Protein AF-A0A3P9HLX3-F1 (afdb_monomer_lite)

Organism: Oryzias latipes (NCBI:txid8090)

Secondary structure (DSSP, 8-state):
------------TT-----SS---------SHHHHHHHHHHHHHHTSPPPGGGS-TTTTS-------------S--HHHHHHHHHHHHHHHHHHHHHHHHHHHHHHHHHHHHHHHHHHHHHT--TTHHHHHHHHHHHHHHHTT-

Foldseek 3Di:
DDDDDDDDPPPDVPPPPPDPDDPDDDQDDDDPVSVVVVVVVVVCVPDDDPPVPPDPCPPDPPPPPPPDDPPDDDDPPPPVVVVVVVVVVVVVVVVVVVVVVVVVVVVVVVVVVVVVVCVVVVDPPPPPPVVVVVVVVVVVVVVD

pLDDT: mean 73.05, std 17.51, range [38.0, 98.31]

Structure (mmCIF, N/CA/C/O backbone):
data_AF-A0A3P9HLX3-F1
#
_entry.id   AF-A0A3P9HLX3-F1
#
loop_
_atom_site.group_PDB
_atom_site.id
_atom_site.type_symbol
_atom_site.label_atom_id
_atom_site.label_alt_id
_atom_site.label_comp_id
_atom_site.label_asym_id
_atom_site.label_entity_id
_atom_site.label_seq_id
_atom_site.pdbx_PDB_ins_code
_atom_site.Cartn_x
_atom_site.Cartn_y
_atom_site.Cartn_z
_atom_site.occupancy
_atom_site.B_iso_or_equiv
_atom_site.auth_seq_id
_atom_site.auth_co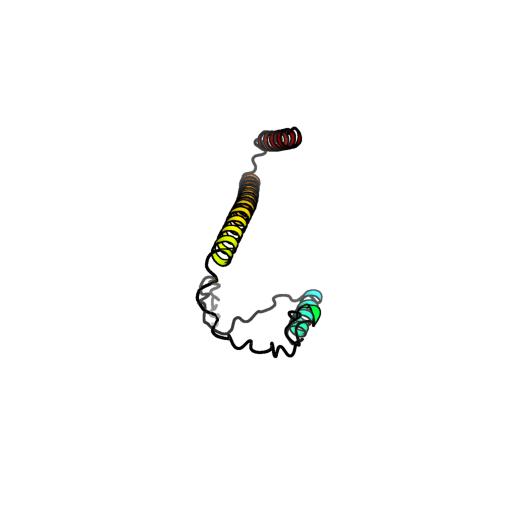mp_id
_atom_site.auth_asym_id
_atom_site.auth_atom_id
_atom_site.pdbx_PDB_model_num
ATOM 1 N N . PHE A 1 1 ? -3.129 13.261 -63.920 1.00 38.00 1 PHE A N 1
ATOM 2 C CA . PHE A 1 1 ? -2.063 13.285 -62.899 1.00 38.00 1 PHE A CA 1
ATOM 3 C C . PHE A 1 1 ? -2.699 13.088 -61.528 1.00 38.00 1 PHE A C 1
ATOM 5 O O . PHE A 1 1 ? -3.218 14.041 -60.971 1.00 38.00 1 PHE A O 1
ATOM 12 N N . SER A 1 2 ? -2.720 11.854 -61.015 1.00 46.03 2 SER A N 1
ATOM 13 C CA . SER A 1 2 ? -3.205 11.554 -59.659 1.00 46.03 2 SER A CA 1
ATOM 14 C C . SER A 1 2 ? -2.018 11.377 -58.727 1.00 46.03 2 SER A C 1
ATOM 16 O O . SER A 1 2 ? -1.251 10.429 -58.897 1.00 46.03 2 SER A O 1
ATOM 18 N N . LYS A 1 3 ? -1.878 12.247 -57.725 1.00 50.94 3 LYS A N 1
ATOM 19 C CA . LYS A 1 3 ? -1.061 11.964 -56.543 1.00 50.94 3 LYS A CA 1
ATOM 20 C C . LYS A 1 3 ? -1.857 12.293 -55.286 1.00 50.94 3 LYS A C 1
ATOM 22 O O . LYS A 1 3 ? -2.561 13.291 -55.207 1.00 50.94 3 LYS A O 1
ATOM 27 N N . LYS A 1 4 ? -1.786 11.321 -54.386 1.00 56.88 4 LYS A N 1
ATOM 28 C CA . LYS A 1 4 ? -2.589 11.095 -53.192 1.00 56.88 4 LYS A CA 1
ATOM 29 C C . LYS A 1 4 ? -2.293 12.183 -52.158 1.00 56.88 4 LYS A C 1
ATOM 31 O O . LYS A 1 4 ? -1.128 12.520 -51.963 1.00 56.88 4 LYS A O 1
ATOM 36 N N . GLN A 1 5 ? -3.326 12.689 -51.490 1.00 50.16 5 GLN A N 1
ATOM 37 C CA . GLN A 1 5 ? -3.144 13.430 -50.246 1.00 50.16 5 GLN A CA 1
ATOM 38 C C . GLN A 1 5 ? -2.656 12.448 -49.174 1.00 50.16 5 GLN A C 1
ATOM 40 O O . GLN A 1 5 ? -3.299 11.430 -48.919 1.00 50.16 5 GLN A O 1
ATOM 45 N N . MET A 1 6 ? -1.495 12.734 -48.589 1.00 43.44 6 MET A N 1
ATOM 46 C CA . MET A 1 6 ? -1.087 12.159 -47.312 1.00 43.44 6 MET A CA 1
ATOM 47 C C . MET A 1 6 ? -1.913 12.847 -46.228 1.00 43.44 6 MET A C 1
ATOM 49 O O . MET A 1 6 ? -1.738 14.039 -45.992 1.00 43.44 6 MET A O 1
ATOM 53 N N . LEU A 1 7 ? -2.813 12.104 -45.584 1.00 50.31 7 LEU A N 1
ATOM 54 C CA . LEU A 1 7 ? -3.245 12.452 -44.236 1.00 50.31 7 LEU A CA 1
ATOM 55 C C . LEU A 1 7 ? -2.055 12.167 -43.314 1.00 50.31 7 LEU A C 1
ATOM 57 O O . LEU A 1 7 ? -1.697 11.006 -43.107 1.00 50.31 7 LEU A O 1
ATOM 61 N N . GLU A 1 8 ? -1.434 13.216 -42.785 1.00 48.22 8 GLU A N 1
ATOM 62 C CA . GLU A 1 8 ? -0.639 13.087 -41.571 1.00 48.22 8 GLU A CA 1
ATOM 63 C C . GLU A 1 8 ? -1.582 12.734 -40.421 1.00 48.22 8 GLU A C 1
ATOM 65 O O . GLU A 1 8 ? -2.471 13.501 -40.052 1.00 48.22 8 GLU A O 1
ATOM 70 N N . VAL A 1 9 ? -1.393 11.542 -39.863 1.00 49.78 9 VAL A N 1
ATOM 71 C CA . VAL A 1 9 ? -1.969 11.178 -38.573 1.00 49.78 9 VAL A CA 1
ATOM 72 C C . VAL A 1 9 ? -1.110 11.859 -37.514 1.00 49.78 9 VAL A C 1
ATOM 74 O O . VAL A 1 9 ? -0.020 11.388 -37.189 1.00 49.78 9 VAL A O 1
ATOM 77 N N . SER A 1 10 ? -1.594 12.994 -37.014 1.00 43.56 10 SER A N 1
ATOM 78 C CA . SER A 1 10 ? -1.006 13.683 -35.868 1.00 43.56 10 SER A CA 1
ATOM 79 C C . SER A 1 10 ? -1.069 12.762 -34.646 1.00 43.56 10 SER A C 1
ATOM 81 O O . SER A 1 10 ? -2.139 12.505 -34.096 1.00 43.56 10 SER A O 1
ATOM 83 N N . SER A 1 11 ? 0.081 12.205 -34.263 1.00 52.66 11 SER A N 1
ATOM 84 C CA . SER A 1 11 ? 0.266 11.481 -33.004 1.00 52.66 11 SER A CA 1
ATOM 85 C C . SER A 1 11 ? 0.596 12.490 -31.912 1.00 52.66 11 SER A C 1
ATOM 87 O O . SER A 1 11 ? 1.765 12.690 -31.590 1.00 52.66 11 SER A O 1
ATOM 89 N N . ASP A 1 12 ? -0.426 13.146 -31.368 1.00 47.94 12 ASP A N 1
ATOM 90 C CA . ASP A 1 12 ? -0.264 14.070 -30.246 1.00 47.94 12 ASP A CA 1
ATOM 91 C C . ASP A 1 12 ? -0.652 13.352 -28.934 1.00 47.94 12 ASP A C 1
ATOM 93 O O . ASP A 1 12 ? -1.834 13.098 -28.695 1.00 47.94 12 ASP A O 1
ATOM 97 N N . PRO A 1 13 ? 0.298 12.963 -28.059 1.00 50.03 13 PRO A N 1
ATOM 98 C CA . PRO A 1 13 ? 0.002 12.176 -26.856 1.00 50.03 13 PRO A CA 1
ATOM 99 C C . PRO A 1 13 ? -0.508 13.017 -25.669 1.00 50.03 13 PRO A C 1
ATOM 101 O O . PRO A 1 13 ? -0.444 12.566 -24.526 1.00 50.03 13 PRO A O 1
ATOM 104 N N . ARG A 1 14 ? -0.976 14.253 -25.893 1.00 49.94 14 ARG A N 1
ATOM 105 C CA . ARG A 1 14 ? -1.330 15.198 -24.814 1.00 49.94 14 ARG A CA 1
ATOM 106 C C . ARG A 1 14 ? -2.792 15.621 -24.737 1.00 49.94 14 ARG A C 1
ATOM 108 O O . ARG A 1 14 ? -3.124 16.457 -23.904 1.00 49.94 14 ARG A O 1
ATOM 115 N N . SER A 1 15 ? -3.676 14.979 -25.485 1.00 48.06 15 SER A N 1
ATOM 116 C CA . SER A 1 15 ? -5.122 15.205 -25.374 1.00 48.06 15 SER A CA 1
ATOM 117 C C . SER A 1 15 ? -5.813 14.046 -24.656 1.00 48.06 15 SER A C 1
ATOM 119 O O . SER A 1 15 ? -6.783 13.489 -25.155 1.00 48.06 15 SER A O 1
ATOM 121 N N . PHE A 1 16 ? -5.309 13.655 -23.484 1.00 47.41 16 PHE A N 1
ATOM 122 C CA . PHE A 1 16 ? -6.097 12.850 -22.548 1.00 47.41 16 PHE A CA 1
ATOM 123 C C . PHE A 1 16 ? -6.928 13.803 -21.691 1.00 47.41 16 PHE A C 1
ATOM 125 O O . PHE A 1 16 ? -6.599 14.093 -20.542 1.00 47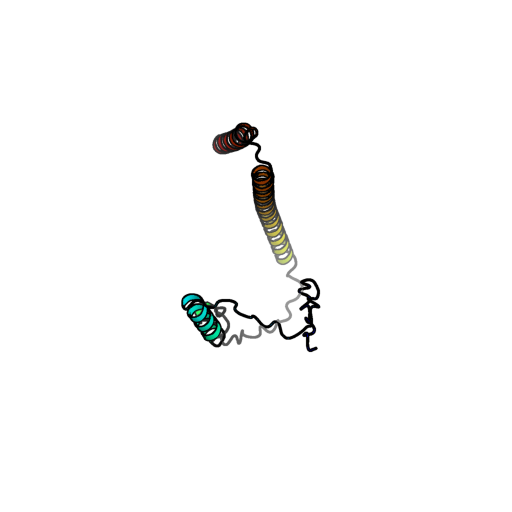.41 16 PHE A O 1
ATOM 132 N N . GLU A 1 17 ? -7.991 14.343 -22.287 1.00 51.31 17 GLU A N 1
ATOM 133 C CA . GLU A 1 17 ? -9.072 14.922 -21.499 1.00 51.31 17 GLU A CA 1
ATOM 134 C C . GLU A 1 17 ? -9.749 13.785 -20.729 1.00 51.31 17 GLU A C 1
ATOM 136 O O . GLU A 1 17 ? -10.228 12.803 -21.297 1.00 51.31 17 GLU A O 1
ATOM 141 N N . CYS A 1 18 ? -9.702 13.895 -19.405 1.00 52.72 18 CYS A N 1
ATOM 142 C CA . CYS A 1 18 ? -10.247 12.921 -18.477 1.00 52.72 18 CYS A CA 1
ATOM 143 C C . CYS A 1 18 ? -11.775 13.084 -18.447 1.00 52.72 18 CYS A C 1
ATOM 145 O O . CYS A 1 18 ? -12.305 13.902 -17.693 1.00 52.72 18 CYS A O 1
ATOM 147 N N . PHE A 1 19 ? -12.481 12.351 -19.309 1.00 46.19 19 PHE A N 1
ATOM 148 C CA . PHE A 1 19 ? -13.938 12.254 -19.253 1.00 46.19 19 PHE A CA 1
ATOM 149 C C . PHE A 1 19 ? -14.357 11.263 -18.155 1.00 46.19 19 PHE A C 1
ATOM 151 O O . PHE A 1 19 ? -13.766 10.186 -18.043 1.00 46.19 19 PHE A O 1
ATOM 158 N N . PRO A 1 20 ? -15.368 11.591 -17.331 1.00 64.56 20 PRO A N 1
ATOM 159 C CA . PRO A 1 20 ? -15.863 10.679 -16.315 1.00 64.56 20 PRO A CA 1
ATOM 160 C C . PRO A 1 20 ? -16.776 9.638 -16.979 1.00 64.56 20 PRO A C 1
ATOM 162 O O . PRO A 1 20 ? -17.705 10.004 -17.695 1.00 64.56 20 PRO A O 1
ATOM 165 N N . PHE A 1 21 ? -16.528 8.358 -16.684 1.00 56.88 21 PHE A N 1
ATOM 166 C CA . PHE A 1 21 ? -17.267 7.170 -17.147 1.00 56.88 21 PHE A CA 1
ATOM 167 C C . PHE A 1 21 ? -16.989 6.739 -18.594 1.00 56.88 21 PHE A C 1
ATOM 169 O O . PHE A 1 21 ? -17.813 6.902 -19.482 1.00 56.88 21 PHE A O 1
ATOM 176 N N . ASP A 1 22 ? -15.794 6.192 -18.813 1.00 59.38 22 ASP A N 1
ATOM 177 C CA . ASP A 1 22 ? -15.598 4.830 -19.336 1.00 59.38 22 ASP A CA 1
ATOM 178 C C . ASP A 1 22 ? -14.089 4.615 -19.490 1.00 59.38 22 ASP A C 1
ATOM 180 O O . ASP A 1 22 ? -13.491 4.815 -20.547 1.00 59.38 22 ASP A O 1
ATOM 184 N N . GLU A 1 23 ? -13.439 4.255 -18.383 1.00 69.12 23 GLU A N 1
ATOM 185 C CA . GLU A 1 23 ? -12.008 3.956 -18.364 1.00 69.12 23 GLU A CA 1
ATOM 186 C C . GLU A 1 23 ? -11.792 2.579 -19.019 1.00 69.12 23 GLU A C 1
ATOM 188 O O . GLU A 1 23 ? -11.735 1.532 -18.370 1.00 69.12 23 GLU A O 1
ATOM 193 N N . VAL A 1 24 ? -11.774 2.559 -20.355 1.00 72.31 24 VAL A N 1
ATOM 194 C CA . VAL A 1 24 ? -11.607 1.330 -21.134 1.00 72.31 24 VAL A CA 1
ATOM 195 C C . VAL A 1 24 ? -10.173 0.839 -20.967 1.00 72.31 24 VAL A C 1
ATOM 197 O O . VAL A 1 24 ? -9.226 1.395 -21.522 1.00 72.31 24 VAL A O 1
ATOM 200 N N . THR A 1 25 ? -10.006 -0.254 -20.224 1.00 77.94 25 THR A N 1
ATOM 201 C CA . THR A 1 25 ? -8.717 -0.947 -20.153 1.00 77.94 25 THR A CA 1
ATOM 202 C C . THR A 1 25 ? -8.500 -1.725 -21.451 1.00 77.94 25 THR A C 1
ATOM 204 O O . THR A 1 25 ? -9.069 -2.798 -21.650 1.00 77.94 25 THR A O 1
ATOM 207 N N . VAL A 1 26 ? -7.676 -1.187 -22.354 1.00 78.00 26 VAL A N 1
ATOM 208 C CA . VAL A 1 26 ? -7.275 -1.871 -23.592 1.00 78.00 26 VAL A CA 1
ATOM 209 C C . VAL A 1 26 ? -6.004 -2.669 -23.336 1.00 78.00 26 VAL A C 1
ATOM 211 O O . VAL A 1 26 ? -4.984 -2.132 -22.909 1.00 78.00 26 VAL A O 1
ATOM 214 N N . PHE A 1 27 ? -6.047 -3.966 -23.621 1.00 83.31 27 PHE A N 1
ATOM 215 C CA . PHE A 1 27 ? -4.871 -4.817 -23.526 1.00 83.31 27 PHE A CA 1
ATOM 216 C C . PHE A 1 27 ? -4.076 -4.773 -24.839 1.00 83.31 27 PHE A C 1
ATOM 218 O O . PHE A 1 27 ? -4.568 -5.202 -25.882 1.00 83.31 27 PHE A O 1
ATOM 225 N N . ALA A 1 28 ? -2.847 -4.257 -24.788 1.00 83.56 28 ALA A N 1
ATOM 226 C CA . ALA A 1 28 ? -1.945 -4.187 -25.933 1.00 83.56 28 ALA A CA 1
ATOM 227 C C . ALA A 1 28 ? -0.963 -5.370 -25.911 1.00 83.56 28 ALA A C 1
ATOM 229 O O . ALA A 1 28 ? -0.031 -5.401 -25.113 1.00 83.56 28 ALA A O 1
ATOM 230 N N . GLY A 1 29 ? -1.176 -6.353 -26.788 1.00 87.06 29 GLY A N 1
ATOM 231 C CA . GLY A 1 29 ? -0.278 -7.497 -26.950 1.00 87.06 29 GLY A CA 1
ATOM 232 C C . GLY A 1 29 ? -0.795 -8.478 -28.000 1.00 87.06 29 GLY A C 1
ATOM 233 O O . GLY A 1 29 ? -1.970 -8.839 -27.988 1.00 87.06 29 GLY A O 1
ATOM 234 N N . SER A 1 30 ? 0.072 -8.893 -28.925 1.00 84.88 30 SER A N 1
ATOM 235 C CA . SER A 1 30 ? -0.264 -9.810 -30.028 1.00 84.88 30 SER A CA 1
ATOM 236 C C . SER A 1 30 ? 0.320 -11.213 -29.852 1.00 84.88 30 SER A C 1
ATOM 238 O O . SER A 1 30 ? 0.015 -12.107 -30.642 1.00 84.88 30 SER A O 1
ATOM 240 N N . SER A 1 31 ? 1.148 -11.438 -28.826 1.00 94.50 31 SER A N 1
ATOM 241 C CA . SER A 1 31 ? 1.692 -12.768 -28.567 1.00 94.50 31 SER A CA 1
ATOM 242 C C . SER A 1 31 ? 0.614 -13.695 -27.997 1.00 94.50 31 SER A C 1
ATOM 244 O O . SER A 1 31 ? -0.300 -13.271 -27.286 1.00 94.50 31 SER A O 1
ATOM 246 N N . ALA A 1 32 ? 0.735 -14.999 -28.259 1.00 90.38 32 ALA A N 1
ATOM 247 C CA . ALA A 1 32 ? -0.199 -15.994 -27.724 1.00 90.38 32 ALA A CA 1
ATOM 248 C C . ALA A 1 32 ? -0.262 -15.973 -26.183 1.00 90.38 32 ALA A C 1
ATOM 250 O O . ALA A 1 32 ? -1.319 -16.206 -25.590 1.00 90.38 32 ALA A O 1
ATOM 251 N N . ARG A 1 33 ? 0.863 -15.645 -25.532 1.00 92.44 33 ARG A N 1
ATOM 252 C CA . ARG A 1 33 ? 0.952 -15.486 -24.078 1.00 92.44 33 ARG A CA 1
ATOM 253 C C . ARG A 1 33 ? 0.093 -14.320 -23.602 1.00 92.44 33 ARG A C 1
ATOM 255 O O . ARG A 1 33 ? -0.690 -14.489 -22.670 1.00 92.44 33 ARG A O 1
ATOM 262 N N . ASP A 1 34 ? 0.183 -13.187 -24.281 1.00 91.81 34 ASP A N 1
ATOM 263 C CA . ASP A 1 34 ? -0.536 -11.969 -23.919 1.00 91.81 34 ASP A CA 1
ATOM 264 C C . ASP A 1 34 ? -2.053 -12.175 -24.054 1.00 91.81 34 ASP A C 1
ATOM 266 O O . ASP A 1 34 ? -2.806 -11.904 -23.118 1.00 91.81 34 ASP A O 1
ATOM 270 N N . VAL A 1 35 ? -2.501 -12.795 -25.152 1.00 89.75 35 VAL A N 1
ATOM 271 C CA . VAL A 1 35 ? -3.915 -13.164 -25.350 1.00 89.75 35 VAL A CA 1
ATOM 272 C C . VAL A 1 35 ? -4.409 -14.096 -24.237 1.00 89.75 35 VAL A C 1
ATOM 274 O O . VAL A 1 35 ? -5.514 -13.920 -23.717 1.00 89.75 35 VAL A O 1
ATOM 277 N N . SER A 1 36 ? -3.598 -15.077 -23.828 1.00 91.56 36 SER A N 1
ATOM 278 C CA . SER A 1 36 ? -3.965 -15.995 -22.742 1.00 91.56 36 SER A CA 1
ATOM 279 C C . SER A 1 36 ? -4.118 -15.284 -21.390 1.00 91.56 36 SER A C 1
ATOM 281 O O . SER A 1 36 ? -5.044 -15.588 -20.634 1.00 91.56 36 SER A O 1
ATOM 283 N N . HIS A 1 37 ? -3.256 -14.303 -21.105 1.00 91.69 37 HIS A N 1
ATOM 284 C CA . HIS A 1 37 ? -3.307 -13.505 -19.884 1.00 91.69 37 HIS A CA 1
ATOM 285 C C . HIS A 1 37 ? -4.523 -12.584 -19.866 1.00 91.69 37 HIS A C 1
ATOM 287 O O . HIS A 1 37 ? -5.251 -12.576 -18.874 1.00 91.69 37 HIS A O 1
ATOM 293 N N . ALA A 1 38 ? -4.788 -11.877 -20.967 1.00 91.88 38 ALA A N 1
ATOM 294 C CA . ALA A 1 38 ? -5.966 -11.029 -21.096 1.00 91.88 38 ALA A CA 1
ATOM 295 C C . ALA A 1 38 ? -7.246 -11.841 -20.876 1.00 91.88 38 ALA A C 1
ATOM 297 O O . ALA A 1 38 ? -8.086 -11.470 -20.061 1.00 91.88 38 ALA A O 1
ATOM 298 N N . ARG A 1 39 ? -7.363 -13.010 -21.521 1.00 90.38 39 ARG A N 1
ATOM 299 C CA . ARG A 1 39 ? -8.514 -13.902 -21.318 1.00 90.38 39 ARG A CA 1
ATOM 300 C C . ARG A 1 39 ? -8.668 -14.319 -19.859 1.00 90.38 39 ARG A C 1
ATOM 302 O O . ARG A 1 39 ? -9.785 -14.285 -19.350 1.00 90.38 39 ARG A O 1
ATOM 309 N N . ARG A 1 40 ? -7.579 -14.692 -19.178 1.00 90.12 40 ARG A N 1
ATOM 310 C CA . ARG A 1 40 ? -7.615 -15.075 -17.756 1.00 90.12 40 ARG A CA 1
ATOM 311 C C . ARG A 1 40 ? -8.058 -13.914 -16.866 1.00 90.12 40 ARG A C 1
ATOM 313 O O . ARG A 1 40 ? -8.901 -14.121 -16.001 1.00 90.12 40 ARG A O 1
ATOM 320 N N . LEU A 1 41 ? -7.524 -12.717 -17.105 1.00 88.25 41 LEU A N 1
ATOM 321 C CA . LEU A 1 41 ? -7.881 -11.506 -16.369 1.00 88.25 41 LEU A CA 1
ATOM 322 C C . LEU A 1 41 ? -9.373 -11.207 -16.521 1.00 88.25 41 LEU A C 1
ATOM 324 O O . LEU A 1 41 ? -10.089 -11.171 -15.524 1.00 88.25 41 LEU A O 1
ATOM 328 N N . TRP A 1 42 ? -9.868 -11.103 -17.755 1.00 87.44 42 TRP A N 1
ATOM 329 C CA . TRP A 1 42 ? -11.277 -10.796 -18.013 1.00 87.44 42 TRP A CA 1
ATOM 330 C C . TRP A 1 42 ? -12.229 -11.886 -17.512 1.00 87.44 42 TRP A C 1
ATOM 332 O O . TRP A 1 42 ? -13.318 -11.576 -17.041 1.00 87.44 42 TRP A O 1
ATOM 342 N N . SER A 1 43 ? -11.799 -13.152 -17.524 1.00 86.38 43 SER A N 1
ATOM 343 C CA . SER A 1 43 ? -12.572 -14.260 -16.940 1.00 86.38 43 SER A CA 1
ATOM 344 C C . SER A 1 43 ? -12.647 -14.199 -15.411 1.00 86.38 43 SER A C 1
ATOM 346 O O . SER A 1 43 ? -13.534 -14.811 -14.833 1.00 86.38 43 SER A O 1
ATOM 348 N N . SER A 1 44 ? -11.714 -13.503 -14.752 1.00 84.50 44 SER A N 1
ATOM 349 C CA . SER A 1 44 ? -11.664 -13.387 -13.289 1.00 84.50 44 SER A CA 1
ATOM 350 C C . SER A 1 44 ? -12.508 -12.231 -12.748 1.00 84.50 44 SER A C 1
ATOM 352 O O . SER A 1 44 ? -13.028 -12.325 -11.643 1.00 84.50 44 SER A O 1
ATOM 354 N N . VAL A 1 45 ? -12.702 -11.173 -13.543 1.00 80.94 45 VAL A N 1
ATOM 355 C CA . VAL A 1 45 ? -13.478 -9.978 -13.160 1.00 80.94 45 VAL A CA 1
ATOM 356 C C . VAL A 1 45 ? -14.963 -10.298 -12.955 1.00 80.94 45 VAL A C 1
ATOM 358 O O . VAL A 1 45 ? -15.624 -9.663 -12.139 1.00 80.94 45 VAL A O 1
ATOM 361 N N . SER A 1 46 ? -15.494 -11.293 -13.667 1.00 75.19 46 SER A N 1
ATOM 362 C CA . SER A 1 46 ? -16.883 -11.741 -13.519 1.00 75.19 46 SER A CA 1
ATOM 363 C C . SER A 1 46 ? -17.093 -12.722 -12.363 1.00 75.19 46 SER A C 1
ATOM 365 O O . SER A 1 46 ? -18.237 -13.071 -12.061 1.00 75.19 46 SER A O 1
ATOM 367 N N . LEU A 1 47 ? -16.018 -13.184 -11.716 1.00 77.94 47 LEU A N 1
ATOM 368 C CA . LEU A 1 47 ? -16.126 -14.092 -10.585 1.00 77.94 47 LEU A CA 1
ATOM 369 C C . LEU A 1 47 ? -16.427 -13.300 -9.310 1.00 77.94 47 LEU A C 1
ATOM 371 O O . LEU A 1 47 ? -15.853 -12.232 -9.088 1.00 77.94 47 LEU A O 1
ATOM 375 N N . PRO A 1 48 ? -17.300 -13.820 -8.431 1.00 72.50 48 PRO A N 1
ATOM 376 C CA . PRO A 1 48 ? -17.440 -13.245 -7.106 1.00 72.50 48 PRO A CA 1
ATOM 377 C C . PRO A 1 48 ? -16.076 -13.282 -6.399 1.00 72.50 48 PRO A C 1
ATOM 379 O O . PRO A 1 48 ? -15.338 -14.260 -6.565 1.00 72.50 48 PRO A O 1
ATOM 382 N N . PRO A 1 49 ? -15.736 -12.260 -5.589 1.00 74.62 49 PRO A N 1
ATOM 383 C CA . PRO A 1 49 ? -14.502 -12.293 -4.821 1.00 74.62 49 PRO A CA 1
ATOM 384 C C . PRO A 1 49 ? -14.482 -13.575 -3.974 1.00 74.62 49 PRO A C 1
ATOM 386 O O . PRO A 1 49 ? -15.526 -13.937 -3.406 1.00 74.62 49 PRO A O 1
ATOM 389 N N . PRO A 1 50 ? -13.340 -14.285 -3.909 1.00 71.69 50 PRO A N 1
ATOM 390 C CA . PRO A 1 50 ? -13.234 -15.532 -3.165 1.00 71.69 50 PRO A CA 1
ATOM 391 C C . PRO A 1 50 ? -13.695 -15.335 -1.72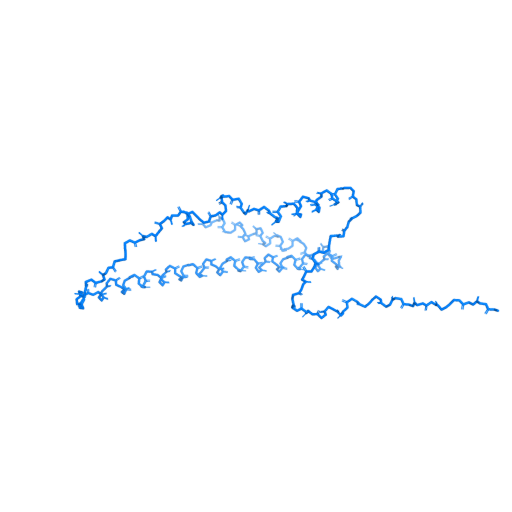2 1.00 71.69 50 PRO A C 1
ATOM 393 O O . PRO A 1 50 ? -13.510 -14.270 -1.133 1.00 71.69 50 PRO A O 1
ATOM 396 N N . LEU A 1 51 ? -14.315 -16.372 -1.153 1.00 61.97 51 LEU A N 1
ATOM 397 C CA . LEU A 1 51 ? -14.922 -16.324 0.184 1.00 61.97 51 LEU A CA 1
ATOM 398 C C . LEU A 1 51 ? -13.917 -15.916 1.271 1.00 61.97 51 LEU A C 1
ATOM 400 O O . LEU A 1 51 ? -14.300 -15.274 2.240 1.00 61.97 51 LEU A O 1
ATOM 404 N N . GLU A 1 52 ? -12.637 -16.215 1.064 1.00 66.81 52 GLU A N 1
ATOM 405 C CA . GLU A 1 52 ? -11.519 -15.838 1.936 1.00 66.81 52 GLU A CA 1
ATOM 406 C C . GLU A 1 52 ? -11.260 -14.321 1.982 1.00 66.81 52 GLU A C 1
ATOM 408 O O . GLU A 1 52 ? -10.693 -13.822 2.950 1.00 66.81 52 GLU A O 1
ATOM 413 N N . LEU A 1 53 ? -11.705 -13.574 0.964 1.00 69.56 53 LEU A N 1
ATOM 414 C CA . LEU A 1 53 ? -11.672 -12.108 0.925 1.00 69.56 53 LEU A CA 1
ATOM 415 C C . LEU A 1 53 ? -12.981 -11.475 1.402 1.00 69.56 53 LEU A C 1
ATOM 417 O O . LEU A 1 53 ? -13.069 -10.248 1.501 1.00 69.56 53 LEU A O 1
ATOM 421 N N . ARG A 1 54 ? -14.018 -12.273 1.695 1.00 66.19 54 ARG A N 1
ATOM 422 C CA . ARG A 1 54 ? -15.206 -11.729 2.348 1.00 66.19 54 ARG A CA 1
ATOM 423 C C . ARG A 1 54 ? -14.822 -11.393 3.786 1.00 66.19 54 ARG A C 1
ATOM 425 O O . ARG A 1 54 ? -14.331 -12.271 4.494 1.00 66.19 54 ARG A O 1
ATOM 432 N N . PRO A 1 55 ? -15.060 -10.155 4.252 1.00 65.56 55 PRO A N 1
ATOM 433 C CA . PRO A 1 55 ? -14.924 -9.845 5.664 1.00 65.56 55 PRO A CA 1
ATOM 434 C C . PRO A 1 55 ? -15.735 -10.879 6.440 1.00 65.56 55 PRO A C 1
ATOM 436 O O . PRO A 1 55 ? -16.919 -11.067 6.146 1.00 65.56 55 PRO A O 1
ATOM 439 N N . ALA A 1 56 ? -15.112 -11.543 7.413 1.00 60.16 56 ALA A N 1
ATOM 440 C CA . ALA A 1 56 ? -15.676 -12.651 8.192 1.00 60.16 56 ALA A CA 1
ATOM 441 C C . ALA A 1 56 ? -16.966 -12.309 8.987 1.00 60.16 56 ALA A C 1
ATOM 443 O O . ALA A 1 56 ? -17.402 -13.082 9.832 1.00 60.16 56 ALA A O 1
ATOM 444 N N . GLY A 1 57 ? -17.588 -11.151 8.732 1.00 57.50 57 GLY A N 1
ATOM 445 C CA . GLY A 1 57 ? -18.853 -10.696 9.301 1.00 57.50 57 GLY A CA 1
ATOM 446 C C . GLY A 1 57 ? -20.000 -10.500 8.300 1.00 57.50 57 GLY A C 1
ATOM 447 O O . GLY A 1 57 ? -21.079 -10.119 8.738 1.00 57.50 57 GLY A O 1
ATOM 448 N N . ALA A 1 58 ? -19.811 -10.736 6.994 1.00 56.00 58 ALA A N 1
ATOM 449 C CA . ALA A 1 58 ? -20.861 -10.489 5.992 1.00 56.00 58 ALA A CA 1
ATOM 450 C C . ALA A 1 58 ? -22.007 -11.525 6.010 1.00 56.00 58 ALA A C 1
ATOM 452 O O . ALA A 1 58 ? -23.126 -11.191 5.632 1.00 56.00 58 ALA A O 1
ATOM 453 N N . ASP A 1 59 ? -21.746 -12.750 6.482 1.00 58.84 59 ASP A N 1
ATOM 454 C CA . ASP A 1 59 ? -22.756 -13.805 6.693 1.00 58.84 59 ASP A CA 1
ATOM 455 C C . ASP A 1 59 ? -22.941 -14.126 8.182 1.00 58.84 59 ASP A C 1
ATOM 457 O O . ASP A 1 59 ? -23.200 -15.248 8.606 1.00 58.84 59 ASP A O 1
ATOM 461 N N . VAL A 1 60 ? -22.772 -13.118 9.030 1.00 57.38 60 VAL A N 1
ATOM 462 C CA . VAL A 1 60 ? -23.311 -13.197 10.377 1.00 57.38 60 VAL A CA 1
ATOM 463 C C . VAL A 1 60 ? -24.655 -12.511 10.277 1.00 57.38 60 VAL A C 1
ATOM 465 O O . VAL A 1 60 ? -24.732 -11.330 9.947 1.00 57.38 60 VAL A O 1
ATOM 468 N N . ARG A 1 61 ? -25.736 -13.239 10.563 1.00 57.41 61 ARG A N 1
ATOM 469 C CA . ARG A 1 61 ? -27.021 -12.642 10.932 1.00 57.41 61 ARG A CA 1
ATOM 470 C C . ARG A 1 61 ? -26.799 -11.808 12.197 1.00 57.41 61 ARG A C 1
ATOM 472 O O . ARG A 1 61 ? -27.158 -12.217 13.295 1.00 57.41 61 ARG A O 1
ATOM 479 N N . GLN A 1 62 ? -26.176 -10.641 12.039 1.00 59.91 62 GLN A N 1
ATOM 480 C CA . GLN A 1 62 ? -25.905 -9.630 13.050 1.00 59.91 62 GLN A CA 1
ATOM 481 C C . GLN A 1 62 ? -27.208 -8.911 13.383 1.00 59.91 62 GLN A C 1
ATOM 483 O O . GLN A 1 62 ? -27.332 -7.693 13.293 1.00 59.91 62 GLN A O 1
ATOM 488 N N . ARG A 1 63 ? -28.201 -9.664 13.845 1.00 60.81 63 ARG A N 1
ATOM 489 C CA . ARG A 1 63 ? -29.101 -9.109 14.841 1.00 60.81 63 ARG A CA 1
ATOM 490 C C . ARG A 1 63 ? -28.323 -9.125 16.148 1.00 60.81 63 ARG A C 1
ATOM 492 O O . ARG A 1 63 ? -28.540 -9.994 16.986 1.00 60.81 63 ARG A O 1
ATOM 499 N N . LEU A 1 64 ? -27.383 -8.184 16.297 1.00 64.12 64 LEU A N 1
ATOM 500 C CA . LEU A 1 64 ? -26.953 -7.813 17.638 1.00 64.12 64 LEU A CA 1
ATOM 501 C C . LEU A 1 64 ? -28.240 -7.469 18.401 1.00 64.12 64 LEU A C 1
ATOM 503 O O . LEU A 1 64 ? -29.055 -6.704 17.871 1.00 64.12 64 LEU A O 1
ATOM 507 N N . PRO A 1 65 ? -28.468 -8.034 19.599 1.00 63.75 65 PRO A N 1
ATOM 508 C CA . PRO A 1 65 ? -29.528 -7.557 20.465 1.00 63.75 65 PRO A CA 1
ATOM 509 C C . PRO A 1 65 ? -29.366 -6.044 20.568 1.00 63.75 65 PRO A C 1
ATOM 511 O O . PRO A 1 65 ? -28.320 -5.566 21.009 1.00 63.75 65 PRO A O 1
ATOM 514 N N . VAL A 1 66 ? -30.357 -5.291 20.086 1.00 61.44 66 VAL A N 1
ATOM 515 C CA . VAL A 1 66 ? -30.369 -3.838 20.234 1.00 61.44 66 VAL A CA 1
ATOM 516 C C . VAL A 1 66 ? -30.401 -3.590 21.732 1.00 61.44 66 VAL A C 1
ATOM 518 O O . VAL A 1 66 ? -31.439 -3.757 22.375 1.00 61.44 66 VAL A O 1
ATOM 521 N N . PHE A 1 67 ? -29.238 -3.280 22.301 1.00 61.94 67 PHE A N 1
ATOM 522 C CA . PHE A 1 67 ? -29.109 -2.940 23.703 1.00 61.94 67 PHE A CA 1
ATOM 523 C C . PHE A 1 67 ? -29.939 -1.674 23.898 1.00 61.94 67 PHE A C 1
ATOM 525 O O . PHE A 1 67 ? -29.570 -0.597 23.434 1.00 61.94 67 PHE A O 1
ATOM 532 N N . ARG A 1 68 ? -31.118 -1.808 24.509 1.00 64.38 68 ARG A N 1
ATOM 533 C CA . ARG A 1 68 ? -31.897 -0.645 24.924 1.00 64.38 68 ARG A CA 1
ATOM 534 C C . ARG A 1 68 ? -31.152 -0.032 26.102 1.00 64.38 68 ARG A C 1
ATOM 536 O O . ARG A 1 68 ? -31.007 -0.722 27.114 1.00 64.38 68 ARG A O 1
ATOM 543 N N . PRO A 1 69 ? -30.676 1.220 26.015 1.00 55.97 69 PRO A N 1
ATOM 544 C CA . PRO A 1 69 ? -30.059 1.852 27.162 1.00 55.97 69 PRO A CA 1
ATOM 545 C C . PRO A 1 69 ? -31.149 2.002 28.223 1.00 55.97 69 PRO A C 1
ATOM 547 O O . PRO A 1 69 ? -32.097 2.771 28.052 1.00 55.97 69 PRO A O 1
ATOM 550 N N . ARG A 1 70 ? -31.048 1.251 29.325 1.00 58.38 70 ARG A N 1
ATOM 551 C CA . ARG A 1 70 ? -31.674 1.700 30.568 1.00 58.38 70 ARG A CA 1
ATOM 552 C C . ARG A 1 70 ? -30.945 2.982 30.920 1.00 58.38 70 ARG A C 1
ATOM 554 O O . ARG A 1 70 ? -29.732 2.958 31.086 1.00 58.38 70 ARG A O 1
ATOM 561 N N . SER A 1 71 ? -31.693 4.078 30.978 1.00 54.25 71 SER A N 1
ATOM 562 C CA . SER A 1 71 ? -31.250 5.337 31.561 1.00 54.25 71 SER A CA 1
ATOM 563 C C . SER A 1 71 ? -30.626 5.046 32.929 1.00 54.25 71 SER A C 1
ATOM 565 O O . SER A 1 71 ? -31.328 4.798 33.908 1.00 54.25 71 SER A O 1
ATOM 567 N N . SER A 1 72 ? -29.300 4.971 32.971 1.00 50.50 72 SER A N 1
ATOM 568 C CA . SER A 1 72 ? -28.510 4.978 34.191 1.00 50.50 72 SER A CA 1
ATOM 569 C C . SER A 1 72 ? -27.786 6.312 34.210 1.00 50.50 72 SER A C 1
ATOM 571 O O . SER A 1 72 ? -27.116 6.665 33.242 1.00 50.50 72 SER A O 1
ATOM 573 N N . GLY A 1 73 ? -28.007 7.062 35.286 1.00 55.66 73 GLY A N 1
ATOM 574 C CA . GLY A 1 73 ? -27.568 8.439 35.465 1.00 55.66 73 GLY A CA 1
ATOM 575 C C . GLY A 1 73 ? -26.046 8.663 35.448 1.00 55.66 73 GLY A C 1
ATOM 576 O O . GLY A 1 73 ? -25.263 7.794 35.064 1.00 55.66 73 GLY A O 1
ATOM 577 N N . PRO A 1 74 ? -25.600 9.863 35.850 1.00 50.97 74 PRO A N 1
ATOM 578 C CA . PRO A 1 74 ? -24.249 10.350 35.600 1.00 50.97 74 PRO A CA 1
ATOM 579 C C . PRO A 1 74 ? -23.218 9.637 36.490 1.00 50.97 74 PRO A C 1
ATOM 581 O O . PRO A 1 74 ? -22.939 10.086 37.597 1.00 50.97 74 PRO A O 1
ATOM 584 N N . ALA A 1 75 ? -22.625 8.544 36.000 1.00 55.69 75 ALA A N 1
ATOM 585 C CA . ALA A 1 75 ? -21.548 7.827 36.697 1.00 55.69 75 ALA A CA 1
ATOM 586 C C . ALA A 1 75 ? -20.349 7.404 35.807 1.00 55.69 75 ALA A C 1
ATOM 588 O O . ALA A 1 75 ? -19.455 6.715 36.283 1.00 55.69 75 ALA A O 1
ATOM 589 N N . GLU A 1 76 ? -20.247 7.852 34.546 1.00 56.44 76 GLU A N 1
ATOM 590 C CA . GLU A 1 76 ? -19.218 7.376 33.583 1.00 56.44 76 GLU A CA 1
ATOM 591 C C . GLU A 1 76 ? -17.976 8.282 33.379 1.00 56.44 76 GLU A C 1
ATOM 593 O O . GLU A 1 76 ? -17.274 8.211 32.367 1.00 56.44 76 GLU A O 1
ATOM 598 N N . ARG A 1 77 ? -17.658 9.177 34.316 1.00 57.81 77 ARG A N 1
ATOM 599 C CA . ARG A 1 77 ? -16.633 10.220 34.081 1.00 57.81 77 ARG A CA 1
ATOM 600 C C . ARG A 1 77 ? -15.149 9.797 34.214 1.00 57.81 77 ARG A C 1
ATOM 602 O O . ARG A 1 77 ? -14.339 10.367 33.487 1.00 57.81 77 ARG A O 1
ATOM 609 N N . PRO A 1 78 ? -14.734 8.830 35.062 1.00 59.66 78 PRO A N 1
ATOM 610 C CA . PRO A 1 78 ? -13.303 8.500 35.205 1.00 59.66 78 PRO A CA 1
ATOM 611 C C . PRO A 1 78 ? -12.768 7.499 34.166 1.00 59.66 78 PRO A C 1
ATOM 613 O O . PRO A 1 78 ? -11.637 7.632 33.700 1.00 59.66 78 PRO A O 1
ATOM 616 N N . GLN A 1 79 ? -13.560 6.486 33.794 1.00 61.91 79 GLN A N 1
ATOM 617 C CA . GLN A 1 79 ? -13.098 5.398 32.917 1.00 61.91 79 GLN A CA 1
ATOM 618 C C . GLN A 1 79 ? -13.024 5.805 31.439 1.00 61.91 79 GLN A C 1
ATOM 620 O O . GLN A 1 79 ? -12.151 5.332 30.713 1.00 61.91 79 GLN A O 1
ATOM 625 N N . SER A 1 80 ? -13.898 6.715 31.003 1.00 74.31 80 SER A N 1
ATOM 626 C CA . SER A 1 80 ? -13.885 7.295 29.655 1.00 74.31 80 SER A CA 1
ATOM 627 C C . SER A 1 80 ? -12.630 8.141 29.412 1.00 74.31 80 SER A C 1
ATOM 629 O O . SER A 1 80 ? -11.958 7.962 28.396 1.00 74.31 80 SER A O 1
ATOM 631 N N . ARG A 1 81 ? -12.246 8.979 30.386 1.00 83.69 81 ARG A N 1
ATOM 632 C CA . ARG A 1 81 ? -11.012 9.778 30.338 1.00 83.69 81 ARG A CA 1
ATOM 633 C C . ARG A 1 81 ? -9.758 8.906 30.241 1.00 83.69 81 ARG A C 1
ATOM 635 O O . ARG A 1 81 ? -8.908 9.155 29.393 1.00 83.69 81 ARG A O 1
ATOM 642 N N . ARG A 1 82 ? -9.667 7.852 31.059 1.00 86.06 82 ARG A N 1
ATOM 643 C CA . ARG A 1 82 ? -8.513 6.933 31.061 1.00 86.06 82 ARG A CA 1
ATOM 644 C C . ARG A 1 82 ? -8.346 6.215 29.717 1.00 86.06 82 ARG A C 1
ATOM 646 O O . ARG A 1 82 ? -7.248 6.181 29.176 1.00 86.06 82 ARG A O 1
ATOM 653 N N . ARG A 1 83 ? -9.450 5.736 29.128 1.00 87.19 83 ARG A N 1
ATOM 654 C CA . ARG A 1 83 ? -9.455 5.124 27.784 1.00 87.19 83 ARG A CA 1
ATOM 655 C C . ARG A 1 83 ? -9.024 6.102 26.691 1.00 87.19 83 ARG A C 1
ATOM 657 O O . ARG A 1 83 ? -8.378 5.697 25.731 1.00 87.19 83 ARG A O 1
ATOM 664 N N . GLN A 1 84 ? -9.388 7.377 26.810 1.00 88.81 84 GLN A N 1
ATOM 665 C CA . GLN A 1 84 ? -8.993 8.402 25.844 1.00 88.81 84 GLN A CA 1
ATOM 666 C C . GLN A 1 84 ? -7.500 8.745 25.954 1.00 88.81 84 GLN A C 1
ATOM 668 O O . GLN A 1 84 ? -6.832 8.893 24.934 1.00 88.81 84 GLN A O 1
ATOM 673 N N . GLU A 1 85 ? -6.963 8.804 27.173 1.00 92.19 85 GLU A N 1
ATOM 674 C CA . GLU A 1 85 ? -5.526 8.980 27.414 1.00 92.19 85 GLU A CA 1
ATOM 675 C C . GLU A 1 85 ? -4.709 7.784 26.890 1.00 92.19 85 GLU A C 1
ATOM 677 O O . GLU A 1 85 ? -3.680 7.983 26.249 1.00 92.19 85 GLU A O 1
ATOM 682 N N . GLU A 1 86 ? -5.183 6.549 27.084 1.00 91.31 86 GLU A N 1
ATOM 683 C CA . GLU A 1 86 ? -4.560 5.338 26.523 1.00 91.31 86 GLU A CA 1
ATOM 684 C C . GLU A 1 86 ? -4.587 5.329 24.987 1.00 91.31 86 GLU A C 1
ATOM 686 O O . GLU A 1 86 ? -3.571 5.042 24.352 1.00 91.31 86 GLU A O 1
ATOM 691 N N . ARG A 1 87 ? -5.719 5.710 24.379 1.00 93.50 87 ARG A N 1
ATOM 692 C CA . ARG A 1 87 ? -5.839 5.871 22.920 1.00 93.50 87 ARG A CA 1
ATOM 693 C C . ARG A 1 87 ? -4.840 6.880 22.379 1.00 93.50 87 ARG A C 1
ATOM 695 O O . ARG A 1 87 ? -4.136 6.576 21.424 1.00 93.50 87 ARG A O 1
ATOM 702 N N . ARG A 1 88 ? -4.736 8.038 23.029 1.00 94.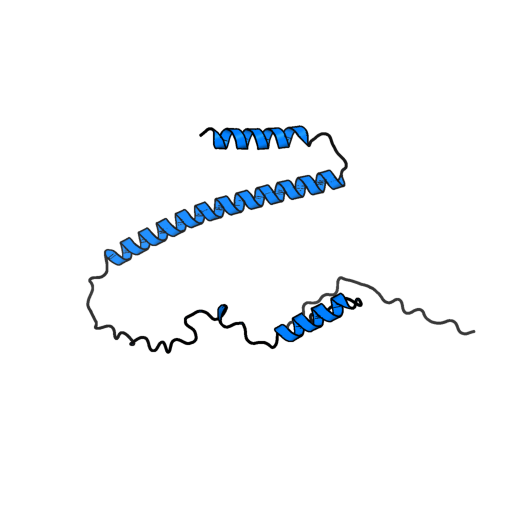94 88 ARG A N 1
ATOM 703 C CA . ARG A 1 88 ? -3.798 9.088 22.635 1.00 94.94 88 ARG A CA 1
ATOM 704 C C . ARG A 1 88 ? -2.346 8.612 22.722 1.00 94.94 88 ARG A C 1
ATOM 706 O O . ARG A 1 88 ? -1.584 8.840 21.792 1.00 94.94 88 ARG A O 1
ATOM 713 N N . ARG A 1 89 ? -1.973 7.902 23.792 1.00 95.00 89 ARG A N 1
ATOM 714 C CA . ARG A 1 89 ? -0.625 7.317 23.927 1.00 95.00 89 ARG A CA 1
ATOM 715 C C . ARG A 1 89 ? -0.322 6.318 22.811 1.00 95.00 89 ARG A C 1
ATOM 717 O O . ARG A 1 89 ? 0.763 6.352 22.241 1.00 95.00 89 ARG A O 1
ATOM 724 N N . CYS A 1 90 ? -1.284 5.459 22.480 1.00 95.25 90 CYS A N 1
ATOM 725 C CA . CYS A 1 90 ? -1.141 4.503 21.384 1.00 95.25 90 CYS A CA 1
ATOM 726 C C . CYS A 1 90 ? -0.992 5.213 20.028 1.00 95.25 90 CYS A C 1
ATOM 728 O O . CYS A 1 90 ? -0.139 4.844 19.226 1.00 95.25 90 CYS A O 1
ATOM 730 N N . GLU A 1 91 ? -1.777 6.263 19.781 1.00 96.69 91 GLU A N 1
ATOM 731 C CA . GLU A 1 91 ? -1.689 7.071 18.561 1.00 96.69 91 GLU A CA 1
ATOM 732 C C . GLU A 1 91 ? -0.340 7.788 18.437 1.00 96.69 91 GLU A C 1
ATOM 734 O O . GLU A 1 91 ? 0.249 7.773 17.358 1.00 96.69 91 GLU A O 1
ATOM 739 N N . GLU A 1 92 ? 0.178 8.355 19.530 1.00 97.38 92 GLU A N 1
ATOM 740 C CA . GLU A 1 92 ? 1.499 8.992 19.573 1.00 97.38 92 GLU A CA 1
ATOM 741 C C . GLU A 1 92 ? 2.617 7.977 19.265 1.00 97.38 92 GLU A C 1
ATOM 743 O O . GLU A 1 92 ? 3.473 8.239 18.420 1.00 97.38 92 GLU A O 1
ATOM 748 N N . GLU A 1 93 ? 2.578 6.778 19.854 1.00 96.50 93 GLU A N 1
ATOM 749 C CA . GLU A 1 93 ? 3.554 5.716 19.571 1.00 96.50 93 GLU A CA 1
ATOM 750 C C . GLU A 1 93 ? 3.491 5.245 18.107 1.00 96.50 93 GLU A C 1
ATOM 752 O O . GLU A 1 93 ? 4.519 5.083 17.441 1.00 96.50 93 GLU A O 1
ATOM 757 N N . VAL A 1 94 ? 2.282 5.064 17.570 1.00 97.00 94 VAL A N 1
ATOM 758 C CA . VAL A 1 94 ? 2.077 4.699 16.162 1.00 97.00 94 VAL A CA 1
ATOM 759 C C . VAL A 1 94 ? 2.542 5.820 15.232 1.00 97.00 94 VAL A C 1
ATOM 761 O O . VAL A 1 94 ? 3.126 5.527 14.188 1.00 97.00 94 VAL A O 1
ATOM 764 N N . ALA A 1 95 ? 2.331 7.087 15.591 1.00 97.19 95 ALA A N 1
ATOM 765 C CA . ALA A 1 95 ? 2.803 8.232 14.818 1.00 97.19 95 ALA A CA 1
ATOM 766 C C . ALA A 1 95 ? 4.336 8.268 14.742 1.00 97.19 95 ALA A C 1
ATOM 768 O O . ALA A 1 95 ? 4.877 8.454 13.654 1.00 97.19 95 ALA A O 1
ATOM 769 N N . VAL A 1 96 ? 5.026 7.992 15.854 1.00 97.69 96 VAL A N 1
ATOM 770 C CA . VAL A 1 96 ? 6.496 7.889 15.892 1.00 97.69 96 VAL A CA 1
ATOM 771 C C . VAL A 1 96 ? 6.998 6.729 15.029 1.00 97.69 96 VAL A C 1
ATOM 773 O O . VAL A 1 96 ? 7.927 6.890 14.241 1.00 97.69 96 VAL A O 1
ATOM 776 N N . ARG A 1 97 ? 6.369 5.551 15.110 1.00 97.12 97 ARG A N 1
ATOM 777 C CA . ARG A 1 97 ? 6.741 4.417 14.243 1.00 97.12 97 ARG A CA 1
ATOM 778 C C . ARG A 1 97 ? 6.524 4.740 12.765 1.00 97.12 97 ARG A C 1
ATOM 780 O O . ARG A 1 97 ? 7.354 4.405 11.926 1.00 97.12 97 ARG A O 1
ATOM 787 N N . ARG A 1 98 ? 5.419 5.416 12.437 1.00 97.94 98 ARG A N 1
ATOM 788 C CA . ARG A 1 98 ? 5.121 5.850 11.066 1.00 97.94 98 ARG A CA 1
ATOM 789 C C . ARG A 1 98 ? 6.145 6.855 10.554 1.00 97.94 98 ARG A C 1
ATOM 791 O O . ARG A 1 98 ? 6.566 6.712 9.412 1.00 97.94 98 ARG A O 1
ATOM 798 N N . SER A 1 99 ? 6.567 7.827 11.366 1.00 97.81 99 SER A N 1
ATOM 799 C CA . SER A 1 99 ? 7.584 8.794 10.940 1.00 97.81 99 SER A CA 1
ATOM 800 C C . SER A 1 99 ? 8.918 8.110 10.644 1.00 97.81 99 SER A C 1
ATOM 802 O O . SER A 1 99 ? 9.500 8.372 9.600 1.00 97.81 99 SER A O 1
ATOM 804 N N . GLN A 1 100 ? 9.338 7.148 11.474 1.00 97.62 100 GLN A N 1
ATOM 805 C CA . GLN A 1 100 ? 10.557 6.362 11.234 1.00 97.62 100 GLN A CA 1
ATOM 806 C C . GLN A 1 100 ? 10.511 5.598 9.901 1.00 97.62 100 GLN A C 1
ATOM 808 O O . GLN A 1 100 ? 11.479 5.612 9.143 1.00 97.62 100 GLN A O 1
ATOM 813 N N . VAL A 1 101 ? 9.377 4.963 9.583 1.00 97.88 101 VAL A N 1
ATOM 814 C CA . VAL A 1 101 ? 9.193 4.265 8.298 1.00 97.88 101 VAL A CA 1
ATOM 815 C C . VAL A 1 101 ? 9.249 5.245 7.127 1.00 97.88 101 VAL A C 1
ATOM 817 O O . VAL A 1 101 ? 9.902 4.968 6.125 1.00 97.88 101 VAL A O 1
ATOM 820 N N . LEU A 1 102 ? 8.584 6.396 7.242 1.00 98.31 102 LEU A N 1
ATOM 821 C CA . LEU A 1 102 ? 8.592 7.411 6.189 1.00 98.31 102 LEU A CA 1
ATOM 822 C C . LEU A 1 102 ? 9.995 7.982 5.954 1.00 98.31 102 LEU A C 1
ATOM 824 O O . LEU A 1 102 ? 10.384 8.152 4.800 1.00 98.31 102 LEU A O 1
ATOM 828 N N . ASP A 1 103 ? 10.768 8.219 7.014 1.00 98.31 103 ASP A N 1
ATOM 829 C CA . ASP A 1 103 ? 12.153 8.685 6.913 1.00 98.31 103 ASP A CA 1
ATOM 830 C C . ASP A 1 103 ? 13.053 7.651 6.228 1.00 98.31 103 ASP A C 1
ATOM 832 O O . ASP A 1 103 ? 13.848 8.007 5.355 1.00 98.31 103 ASP A O 1
ATOM 836 N N . LEU A 1 104 ? 12.896 6.363 6.559 1.00 97.81 104 LEU A N 1
ATOM 837 C CA . LEU A 1 104 ? 13.622 5.280 5.892 1.00 97.81 104 LEU A CA 1
ATOM 838 C C . LEU A 1 104 ? 13.299 5.231 4.392 1.00 97.81 104 LEU A C 1
ATOM 840 O O . LEU A 1 104 ? 14.204 5.203 3.558 1.00 97.81 104 LEU A O 1
ATOM 844 N N . LEU A 1 105 ? 12.012 5.270 4.038 1.00 98.00 105 LEU A N 1
ATOM 845 C CA . LEU A 1 105 ? 11.568 5.257 2.642 1.00 98.00 105 LEU A CA 1
ATOM 846 C C . LEU A 1 105 ? 12.060 6.487 1.876 1.00 98.00 105 LEU A C 1
ATOM 848 O O . LEU A 1 105 ? 12.444 6.383 0.709 1.00 98.00 105 LEU A O 1
ATOM 852 N N . ARG A 1 106 ? 12.082 7.653 2.529 1.00 97.62 106 ARG A N 1
ATOM 853 C CA . ARG A 1 106 ? 12.628 8.882 1.957 1.00 97.62 106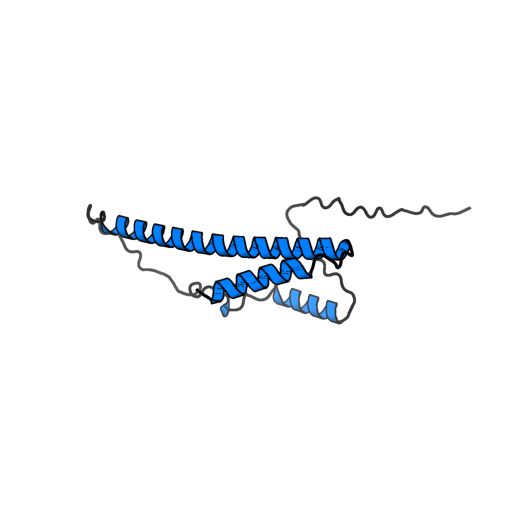 ARG A CA 1
ATOM 854 C C . ARG A 1 106 ? 14.117 8.733 1.647 1.00 97.62 106 ARG A C 1
ATOM 856 O O . ARG A 1 106 ? 14.512 9.024 0.520 1.00 97.62 106 ARG A O 1
ATOM 863 N N . ARG A 1 107 ? 14.916 8.227 2.591 1.00 97.69 107 ARG A N 1
ATOM 864 C CA . ARG A 1 107 ? 16.349 7.956 2.377 1.00 97.69 107 ARG A CA 1
ATOM 865 C C . ARG A 1 107 ? 16.565 6.969 1.237 1.00 97.69 107 ARG A C 1
ATOM 867 O O . ARG A 1 107 ? 17.340 7.245 0.330 1.00 97.69 107 ARG A O 1
ATOM 874 N N . GLN A 1 108 ? 15.816 5.866 1.218 1.00 96.81 108 GLN A N 1
ATOM 875 C CA . GLN A 1 108 ? 15.889 4.881 0.138 1.00 96.81 108 GLN A CA 1
ATOM 876 C C . GLN A 1 108 ? 15.575 5.513 -1.226 1.00 96.81 108 GLN A C 1
ATOM 878 O O . GLN A 1 108 ? 16.249 5.232 -2.220 1.00 96.81 108 GLN A O 1
ATOM 883 N N . ARG A 1 109 ? 14.578 6.404 -1.282 1.00 97.50 109 ARG A N 1
ATOM 884 C CA . ARG A 1 109 ? 14.233 7.131 -2.505 1.00 97.50 109 ARG A CA 1
ATOM 885 C C . ARG A 1 109 ? 15.340 8.088 -2.940 1.00 97.50 109 ARG A C 1
ATOM 887 O O . ARG A 1 109 ? 15.640 8.157 -4.130 1.00 97.50 109 ARG A O 1
ATOM 894 N N . GLU A 1 110 ? 15.929 8.825 -2.007 1.00 97.12 110 GLU A N 1
ATOM 895 C CA . GLU A 1 110 ? 17.044 9.737 -2.272 1.00 97.12 110 GLU A CA 1
ATOM 896 C C . GLU A 1 110 ? 18.267 8.968 -2.793 1.00 97.12 110 GLU A C 1
ATOM 898 O O . GLU A 1 110 ? 18.811 9.333 -3.835 1.00 97.12 110 GLU A O 1
ATOM 903 N N . LEU A 1 111 ? 18.617 7.838 -2.170 1.00 94.56 111 LEU A N 1
ATOM 904 C CA . LEU A 1 111 ? 19.680 6.941 -2.633 1.00 94.56 111 LEU A CA 1
ATOM 905 C C . LEU A 1 111 ? 19.418 6.430 -4.050 1.00 94.56 111 LEU A C 1
ATOM 907 O O . LEU A 1 111 ? 20.307 6.483 -4.905 1.00 94.56 111 LEU A O 1
ATOM 911 N N . GLN A 1 112 ? 18.190 5.985 -4.328 1.00 94.94 112 GLN A N 1
ATOM 912 C CA . GLN A 1 112 ? 17.809 5.533 -5.663 1.00 94.94 112 GLN A CA 1
ATOM 913 C C . GLN A 1 112 ? 17.968 6.656 -6.699 1.00 94.94 112 GLN A C 1
ATOM 915 O O . GLN A 1 112 ? 18.582 6.439 -7.742 1.00 94.94 112 GLN A O 1
ATOM 920 N N . LEU A 1 113 ? 17.491 7.868 -6.402 1.00 93.88 113 LEU A N 1
ATOM 921 C CA . LEU A 1 113 ? 17.644 9.026 -7.289 1.00 93.88 113 LEU A CA 1
ATOM 922 C C . LEU A 1 113 ? 19.115 9.409 -7.488 1.00 93.88 113 LEU A C 1
ATOM 924 O O . LEU A 1 113 ? 19.514 9.743 -8.603 1.00 93.88 113 LEU A O 1
ATOM 928 N N . CYS A 1 114 ? 19.938 9.355 -6.441 1.00 89.75 114 CYS A N 1
ATOM 929 C CA . CYS A 1 114 ? 21.376 9.591 -6.541 1.00 89.75 114 CYS A CA 1
ATOM 930 C C . CYS A 1 114 ? 22.054 8.532 -7.416 1.00 89.75 114 CYS A C 1
ATOM 932 O O . CYS A 1 114 ? 22.900 8.870 -8.245 1.00 89.75 114 CYS A O 1
ATOM 934 N N . ARG A 1 115 ? 21.675 7.258 -7.278 1.00 91.50 115 ARG A N 1
ATOM 935 C CA . ARG A 1 115 ? 22.176 6.163 -8.118 1.00 91.50 115 ARG A CA 1
ATOM 936 C C . ARG A 1 115 ? 21.778 6.349 -9.580 1.00 91.50 115 ARG A C 1
ATOM 938 O O . ARG A 1 115 ? 22.637 6.255 -10.451 1.00 91.50 115 ARG A O 1
ATOM 945 N N . GLU A 1 116 ? 20.516 6.670 -9.852 1.00 89.56 116 GLU A N 1
ATOM 946 C CA . GLU A 1 116 ? 20.013 6.948 -11.204 1.00 89.56 116 GLU A CA 1
ATOM 947 C C . GLU A 1 116 ? 20.747 8.145 -11.829 1.00 89.56 116 GLU A C 1
ATOM 949 O O . GLU A 1 116 ? 21.302 8.031 -12.921 1.00 89.56 116 GLU A O 1
ATOM 954 N N . ARG A 1 117 ? 20.858 9.269 -11.107 1.00 88.62 117 ARG A N 1
ATOM 955 C CA . ARG A 1 117 ? 21.588 10.465 -11.568 1.00 88.62 117 ARG A CA 1
ATOM 956 C C . ARG A 1 117 ? 23.050 10.159 -11.893 1.00 88.62 117 ARG A C 1
ATOM 958 O O . ARG A 1 117 ? 23.537 10.593 -12.936 1.00 88.62 117 ARG A O 1
ATOM 965 N N . ARG A 1 118 ? 23.745 9.396 -11.044 1.00 74.75 118 ARG A N 1
ATOM 966 C CA . ARG A 1 118 ? 25.141 8.976 -11.266 1.00 74.75 118 ARG A CA 1
ATOM 967 C C . ARG A 1 118 ? 25.276 8.004 -12.438 1.00 74.75 118 ARG A C 1
ATOM 969 O O . ARG A 1 118 ? 26.159 8.193 -13.270 1.00 74.75 118 ARG A O 1
ATOM 976 N N . SER A 1 119 ? 24.352 7.051 -12.574 1.00 72.25 119 SER A N 1
ATOM 977 C CA . SER A 1 119 ? 24.293 6.125 -13.712 1.00 72.25 119 SER A CA 1
ATOM 978 C C . SER A 1 119 ? 24.081 6.851 -15.041 1.00 72.25 119 SER A C 1
ATOM 980 O O . SER A 1 119 ? 24.631 6.431 -16.052 1.00 72.25 119 SER A O 1
ATOM 982 N N . THR A 1 120 ? 23.323 7.952 -15.053 1.00 68.06 120 THR A N 1
ATOM 983 C CA . THR A 1 120 ? 23.149 8.780 -16.261 1.00 68.06 120 THR A CA 1
ATOM 984 C C . THR A 1 120 ? 24.335 9.705 -16.551 1.00 68.06 120 THR A C 1
ATOM 986 O O . THR A 1 120 ? 24.448 10.208 -17.664 1.00 68.06 120 THR A O 1
ATOM 989 N N . ARG A 1 121 ? 25.222 9.942 -15.569 1.00 64.06 121 ARG A N 1
ATOM 990 C CA . ARG A 1 121 ? 26.362 10.873 -15.671 1.00 64.06 121 ARG A CA 1
ATOM 991 C C . ARG A 1 121 ? 27.742 10.210 -15.775 1.00 64.06 121 ARG A C 1
ATOM 993 O O . ARG A 1 121 ? 28.712 10.931 -15.972 1.00 64.06 121 ARG A O 1
ATOM 1000 N N . GLY A 1 122 ? 27.854 8.884 -15.681 1.00 57.69 122 GLY A N 1
ATOM 1001 C CA . GLY A 1 122 ? 29.104 8.157 -15.957 1.00 57.69 122 GLY A CA 1
ATOM 1002 C C . GLY A 1 122 ? 30.283 8.466 -15.018 1.00 57.69 122 GLY A C 1
ATOM 1003 O O . GLY A 1 122 ? 31.427 8.386 -15.450 1.00 57.69 122 GLY A O 1
ATOM 1004 N N . GLY A 1 123 ? 30.038 8.840 -13.755 1.00 52.97 123 GLY A N 1
ATOM 1005 C CA . GLY A 1 123 ? 31.098 9.157 -12.783 1.00 52.97 123 GLY A CA 1
ATOM 1006 C C . GLY A 1 123 ? 31.345 8.018 -11.789 1.00 52.97 123 GLY A C 1
ATOM 1007 O O . GLY A 1 123 ? 30.507 7.788 -10.922 1.00 52.97 123 GLY A O 1
ATOM 1008 N N . ALA A 1 124 ? 32.483 7.327 -11.909 1.00 53.91 124 ALA A N 1
ATOM 1009 C CA . ALA A 1 124 ? 32.865 6.161 -11.099 1.00 53.91 124 ALA A CA 1
ATOM 1010 C C . ALA A 1 124 ? 33.547 6.496 -9.751 1.00 53.91 124 ALA A C 1
ATOM 1012 O O . ALA A 1 124 ? 33.794 5.598 -8.958 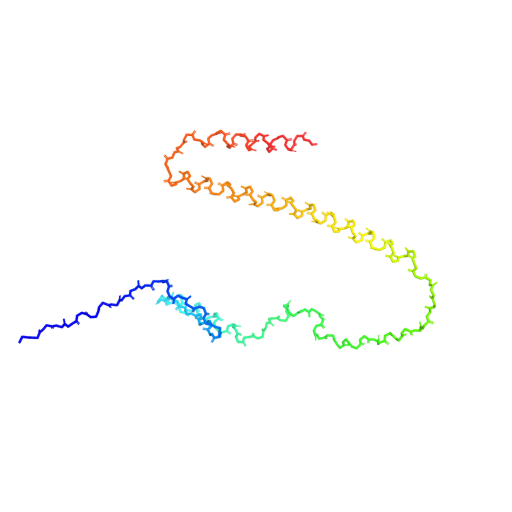1.00 53.91 124 ALA A O 1
ATOM 1013 N N . ASP A 1 125 ? 33.822 7.769 -9.464 1.00 55.31 125 ASP A N 1
ATOM 1014 C CA . ASP A 1 125 ? 34.764 8.163 -8.397 1.00 55.31 125 ASP A CA 1
ATOM 1015 C C . ASP A 1 125 ? 34.099 8.486 -7.038 1.00 55.31 125 ASP A C 1
ATOM 1017 O O . ASP A 1 125 ? 34.757 8.801 -6.055 1.00 55.31 125 ASP A O 1
ATOM 1021 N N . SER A 1 126 ? 32.763 8.441 -6.954 1.00 54.44 126 SER A N 1
ATOM 1022 C CA . SER A 1 126 ? 31.999 8.808 -5.739 1.00 54.44 126 SER A CA 1
ATOM 1023 C C . SER A 1 126 ? 31.369 7.612 -5.015 1.00 54.44 126 SER A C 1
ATOM 1025 O O . SER A 1 126 ? 30.554 7.806 -4.118 1.00 54.44 126 SER A O 1
ATOM 1027 N N . MET A 1 127 ? 31.677 6.386 -5.448 1.00 53.75 127 MET A N 1
ATOM 1028 C CA . MET A 1 127 ? 31.024 5.155 -4.982 1.00 53.75 127 MET A CA 1
ATOM 1029 C C . MET A 1 127 ? 31.638 4.615 -3.683 1.00 53.75 127 MET A C 1
ATOM 1031 O O . MET A 1 127 ? 30.920 4.090 -2.842 1.00 53.75 127 MET A O 1
ATOM 1035 N N . GLU A 1 128 ? 32.942 4.803 -3.480 1.00 56.94 128 GLU A N 1
ATOM 1036 C CA . GLU A 1 128 ? 33.659 4.172 -2.363 1.00 56.94 128 GLU A CA 1
ATOM 1037 C C . GLU A 1 128 ? 33.430 4.882 -1.021 1.00 56.94 128 GLU A C 1
ATOM 1039 O O . GLU A 1 128 ? 33.406 4.241 0.025 1.00 56.94 128 GLU A O 1
ATOM 1044 N N . LYS A 1 129 ? 33.194 6.200 -1.037 1.00 59.59 129 LYS A N 1
ATOM 1045 C CA . LYS A 1 129 ? 33.122 7.005 0.192 1.00 59.59 129 LYS A CA 1
ATOM 1046 C C . LYS A 1 129 ? 31.757 6.947 0.891 1.00 59.59 129 LYS A C 1
ATOM 1048 O O . LYS A 1 129 ? 31.708 6.916 2.115 1.00 59.59 129 LYS A O 1
ATOM 1053 N N . GLU A 1 130 ? 30.663 6.902 0.125 1.00 60.53 130 GLU A N 1
ATOM 1054 C CA . GLU A 1 130 ? 29.299 6.798 0.677 1.00 60.53 130 GLU A CA 1
ATOM 1055 C C . GLU A 1 130 ? 28.990 5.374 1.175 1.00 60.53 130 GLU A C 1
ATOM 1057 O O . GLU A 1 130 ? 28.372 5.220 2.224 1.00 60.53 130 GLU A O 1
ATOM 1062 N N . GLU A 1 131 ? 29.467 4.327 0.483 1.00 62.91 131 GLU A N 1
ATOM 1063 C CA . GLU A 1 131 ? 29.304 2.940 0.952 1.00 62.91 131 GLU A CA 1
ATOM 1064 C C . GLU A 1 131 ? 30.120 2.650 2.225 1.00 62.91 131 GLU A C 1
ATOM 1066 O O . GLU A 1 131 ? 29.693 1.848 3.059 1.00 62.91 131 GLU A O 1
ATOM 1071 N N . GLU A 1 132 ? 31.286 3.286 2.403 1.00 63.81 132 GLU A N 1
ATOM 1072 C CA . GLU A 1 132 ? 32.053 3.187 3.651 1.00 63.81 132 GLU A CA 1
ATOM 1073 C C . GLU A 1 132 ? 31.362 3.890 4.823 1.00 63.81 132 GLU A C 1
ATOM 1075 O O . GLU A 1 132 ? 31.345 3.326 5.920 1.00 63.81 132 GLU A O 1
ATOM 1080 N N . GLU A 1 133 ? 30.769 5.071 4.615 1.00 66.38 133 GLU A N 1
ATOM 1081 C CA . GLU A 1 133 ? 29.990 5.761 5.653 1.00 66.38 133 GLU A CA 1
ATOM 1082 C C . GLU A 1 133 ? 28.757 4.948 6.060 1.00 66.38 133 GLU A C 1
ATOM 1084 O O . GLU A 1 133 ? 28.555 4.724 7.252 1.00 66.38 133 GLU A O 1
ATOM 1089 N N . GLU A 1 134 ? 28.003 4.399 5.102 1.00 67.31 134 GLU A N 1
ATOM 1090 C CA . GLU A 1 134 ? 26.819 3.574 5.387 1.00 67.31 134 GLU A CA 1
ATOM 1091 C C . GLU A 1 134 ? 27.192 2.285 6.145 1.00 67.31 134 GLU A C 1
ATOM 1093 O O . GLU A 1 134 ? 26.564 1.934 7.147 1.00 67.31 134 GLU A O 1
ATOM 1098 N N . LYS A 1 135 ? 28.297 1.625 5.763 1.00 70.56 135 LYS A N 1
ATOM 1099 C CA . LYS A 1 135 ? 28.843 0.478 6.514 1.00 70.56 135 LYS A CA 1
ATOM 1100 C C . LYS A 1 135 ? 29.339 0.849 7.906 1.00 70.56 135 LYS A C 1
ATOM 1102 O O . LYS A 1 135 ? 29.321 0.001 8.801 1.00 70.56 135 LYS A O 1
ATOM 1107 N N . ASN A 1 136 ? 29.869 2.054 8.090 1.00 74.81 136 ASN A N 1
ATOM 1108 C CA . ASN A 1 136 ? 30.372 2.498 9.384 1.00 74.81 136 ASN A CA 1
ATOM 1109 C C . ASN A 1 136 ? 29.216 2.847 10.332 1.00 74.81 136 ASN A C 1
ATOM 1111 O O . ASN A 1 136 ? 29.242 2.437 11.491 1.00 74.81 136 ASN A O 1
ATOM 1115 N N . GLU A 1 137 ? 28.173 3.505 9.820 1.00 75.19 137 GLU A N 1
ATOM 1116 C CA . GLU A 1 137 ? 26.928 3.773 10.547 1.00 75.19 137 GLU A CA 1
ATOM 1117 C C . GLU A 1 137 ? 26.211 2.474 10.940 1.00 75.19 137 GLU A C 1
ATOM 1119 O O . GLU A 1 137 ? 25.792 2.325 12.088 1.00 75.19 137 GLU A O 1
ATOM 1124 N N . GLU A 1 138 ? 26.147 1.488 10.039 1.00 72.56 138 GLU A N 1
ATOM 1125 C CA . GLU A 1 138 ? 25.578 0.171 10.342 1.00 72.56 138 GLU A CA 1
ATOM 1126 C C . GLU A 1 138 ? 26.378 -0.551 11.442 1.00 72.56 138 GLU A C 1
ATOM 1128 O O . GLU A 1 138 ? 25.804 -1.070 12.401 1.00 72.56 138 GLU A O 1
ATOM 1133 N N . LYS A 1 139 ? 27.717 -0.535 11.374 1.00 77.38 139 LYS A N 1
ATOM 1134 C CA . LYS A 1 139 ? 28.590 -1.125 12.409 1.00 77.38 139 LYS A CA 1
ATOM 1135 C C . LYS A 1 139 ? 28.500 -0.419 13.766 1.00 77.38 139 LYS A C 1
ATOM 1137 O O . LYS A 1 139 ? 28.691 -1.069 14.792 1.00 77.38 139 LYS A O 1
ATOM 1142 N N . GLU A 1 140 ? 28.278 0.891 13.792 1.00 77.00 140 GLU A N 1
ATOM 1143 C CA . GLU A 1 140 ? 28.011 1.662 15.016 1.00 77.00 140 GLU A CA 1
ATOM 1144 C C . GLU A 1 140 ? 26.654 1.287 15.629 1.00 77.00 140 GLU A C 1
ATOM 1146 O O . GLU A 1 140 ? 26.555 1.117 16.845 1.00 77.00 140 GLU A O 1
ATOM 1151 N N . LEU A 1 141 ? 25.630 1.077 14.796 1.00 73.88 141 LEU A N 1
ATOM 1152 C CA . LEU A 1 141 ? 24.285 0.706 15.236 1.00 73.88 141 LEU A CA 1
ATOM 1153 C C . LEU A 1 141 ? 24.253 -0.647 15.965 1.00 73.88 141 LEU A C 1
ATOM 1155 O O . LEU A 1 141 ? 23.554 -0.786 16.964 1.00 73.88 141 LEU A O 1
ATOM 1159 N N . TRP A 1 142 ? 25.039 -1.623 15.497 1.00 68.88 142 TRP A N 1
ATOM 1160 C CA . TRP A 1 142 ? 25.154 -2.957 16.107 1.00 68.88 142 TRP A CA 1
ATOM 1161 C C . TRP A 1 142 ? 26.109 -3.025 17.311 1.00 68.88 142 TRP A C 1
ATOM 1163 O O . TRP A 1 142 ? 26.234 -4.079 17.933 1.00 68.88 142 TRP A O 1
ATOM 1173 N N . ARG A 1 143 ? 26.816 -1.932 17.630 1.00 72.81 143 ARG A N 1
ATOM 1174 C CA . ARG A 1 143 ? 27.744 -1.851 18.772 1.00 72.81 143 ARG A CA 1
ATOM 1175 C C . ARG A 1 143 ? 27.098 -1.350 20.069 1.00 72.81 143 ARG A C 1
ATOM 1177 O O . ARG A 1 143 ? 27.742 -1.435 21.115 1.00 72.81 143 ARG A O 1
ATOM 1184 N N . ARG A 1 144 ? 25.879 -0.812 19.997 1.00 50.81 144 ARG A N 1
ATOM 1185 C CA . ARG A 1 144 ? 25.058 -0.384 21.141 1.00 50.81 144 ARG A CA 1
ATOM 1186 C C . ARG A 1 144 ? 24.091 -1.476 21.572 1.00 50.81 144 ARG A C 1
ATOM 1188 O O . ARG A 1 144 ? 23.801 -1.507 22.787 1.00 50.81 144 ARG A O 1
#

Sequence (144 aa):
FSKKQMLEVSSDPRSFECFPFDEVTVFAGSSARDVSHARRLWSSVSLPPPLELRPAGADVRQRLPVFRPRSSGPAERPQSRRRQEERRRCEEEVAVRRSQVLDLLRRQRELQLCRERRSTRGGADSMEKEEEEEKNEEKELWRR

InterPro domains:
  IPR040681 Cilia- and flagella-associated protein HOATZ-like [PF17664] (17-132)
  IPR040681 Cilia- and flagella-associated protein HOATZ-like [PTHR47231] (21-139)

Radius of gyration: 30.38 Å; chains: 1; bounding box: 67×32×100 Å